Protein AF-A0A2V6HX78-F1 (afdb_monomer_lite)

Radius of gyration: 11.37 Å; chains: 1; bounding box: 30×14×29 Å

Sequence (55 aa):
MHGDDDQIVPYADAGPLSAKLLKNGTLKTYKGFPHGMPTTQADTINADLLAFIKA

Foldseek 3Di:
DEECAAPPDHPVPPQVVVQVPDPPRDGDYDYPAYPPCCPVVVVVVVVVVVVVVVD

pLDDT: mean 98.41, std 1.02, range [91.38, 98.88]

Structure (mmCIF, N/CA/C/O backbone):
data_AF-A0A2V6HX78-F1
#
_entry.id   AF-A0A2V6HX78-F1
#
loop_
_atom_site.group_PDB
_atom_site.id
_atom_site.type_symbol
_atom_site.label_atom_id
_atom_site.label_alt_id
_atom_site.label_comp_id
_atom_site.label_asym_id
_atom_site.label_entity_id
_atom_site.label_seq_id
_atom_site.pdbx_PDB_ins_code
_atom_site.Cartn_x
_atom_site.Cartn_y
_atom_site.Cartn_z
_atom_site.occupancy
_atom_site.B_iso_or_equiv
_atom_site.auth_seq_id
_atom_site.auth_comp_id
_atom_site.auth_asym_id
_atom_site.auth_atom_id
_atom_site.pdbx_PDB_model_num
ATOM 1 N N . MET A 1 1 ? -1.262 1.277 3.684 1.00 98.00 1 MET A N 1
ATOM 2 C CA . MET A 1 1 ? -0.919 0.571 2.430 1.00 98.00 1 MET A CA 1
ATOM 3 C C . MET A 1 1 ? 0.590 0.538 2.306 1.00 98.00 1 MET A C 1
ATOM 5 O O . MET A 1 1 ? 1.190 1.575 2.541 1.00 98.00 1 MET A O 1
ATOM 9 N N . HIS A 1 2 ? 1.196 -0.612 2.020 1.00 98.81 2 HIS A N 1
ATOM 10 C CA . HIS A 1 2 ? 2.647 -0.696 1.823 1.00 98.81 2 HIS A CA 1
ATOM 11 C C . HIS A 1 2 ? 3.000 -1.893 0.936 1.00 98.81 2 HIS A C 1
ATOM 13 O O . HIS A 1 2 ? 2.404 -2.961 1.101 1.00 98.81 2 HIS A O 1
ATOM 19 N N . GLY A 1 3 ? 3.941 -1.719 0.010 1.00 98.81 3 GLY A N 1
ATOM 20 C CA . GLY A 1 3 ? 4.531 -2.826 -0.740 1.00 98.81 3 GLY A CA 1
ATOM 21 C C . GLY A 1 3 ? 5.536 -3.574 0.131 1.00 98.81 3 GLY A C 1
ATOM 22 O O . GLY A 1 3 ? 6.258 -2.934 0.893 1.00 98.81 3 GLY A O 1
ATOM 23 N N . ASP A 1 4 ? 5.563 -4.905 0.087 1.00 98.50 4 ASP A N 1
ATOM 24 C CA . ASP A 1 4 ? 6.564 -5.683 0.839 1.00 98.50 4 ASP A CA 1
ATOM 25 C C . ASP A 1 4 ? 7.934 -5.764 0.138 1.00 98.50 4 ASP A C 1
ATOM 27 O O . ASP A 1 4 ? 8.916 -6.123 0.783 1.00 98.50 4 ASP A O 1
ATOM 31 N N . ASP A 1 5 ? 8.006 -5.344 -1.130 1.00 98.62 5 ASP A N 1
ATOM 32 C CA . ASP A 1 5 ? 9.229 -5.189 -1.931 1.00 98.62 5 ASP A CA 1
ATOM 33 C C . ASP A 1 5 ? 9.548 -3.703 -2.199 1.00 98.62 5 ASP A C 1
ATOM 35 O O . ASP A 1 5 ? 10.057 -3.300 -3.247 1.00 98.62 5 ASP A O 1
ATOM 39 N N . ASP A 1 6 ? 9.199 -2.841 -1.242 1.00 98.75 6 ASP A N 1
ATOM 40 C CA . ASP A 1 6 ? 9.595 -1.438 -1.263 1.00 98.75 6 ASP A CA 1
ATOM 41 C C . ASP A 1 6 ? 11.104 -1.317 -0.974 1.00 98.75 6 ASP A C 1
ATOM 43 O O . ASP A 1 6 ? 11.574 -1.579 0.133 1.00 98.75 6 ASP A O 1
ATOM 47 N N . GLN A 1 7 ? 11.864 -0.922 -1.998 1.00 98.62 7 GLN A N 1
ATOM 48 C CA . GLN A 1 7 ? 13.324 -0.769 -1.951 1.00 98.62 7 GLN A CA 1
ATOM 49 C C . GLN A 1 7 ? 13.790 0.607 -1.430 1.00 98.62 7 GLN A C 1
ATOM 51 O O . GLN A 1 7 ? 14.991 0.859 -1.364 1.00 98.62 7 GLN A O 1
ATOM 56 N N . ILE A 1 8 ? 12.870 1.518 -1.097 1.00 98.81 8 ILE A N 1
ATOM 57 C CA . ILE A 1 8 ? 13.178 2.874 -0.611 1.00 98.81 8 ILE A CA 1
ATOM 58 C C . ILE A 1 8 ? 12.815 3.006 0.866 1.00 98.81 8 ILE A C 1
ATOM 60 O O . ILE A 1 8 ? 13.613 3.497 1.664 1.00 98.81 8 ILE A O 1
ATOM 64 N N . VAL A 1 9 ? 11.619 2.554 1.236 1.00 98.62 9 VAL A N 1
ATOM 65 C CA . VAL A 1 9 ? 11.116 2.558 2.608 1.00 98.6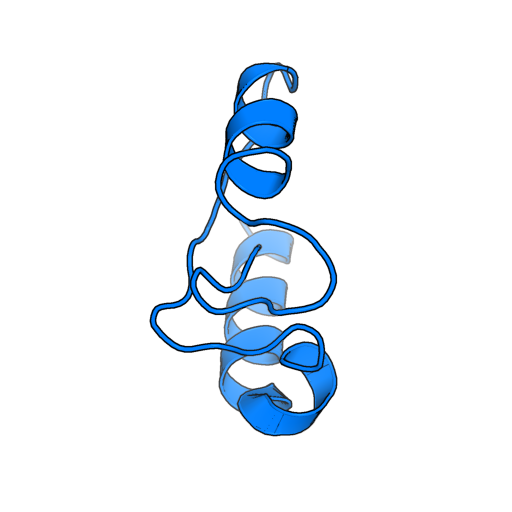2 9 VAL A CA 1
ATOM 66 C C . VAL A 1 9 ? 10.981 1.104 3.071 1.00 98.62 9 VAL A C 1
ATOM 68 O O . VAL A 1 9 ? 10.138 0.383 2.546 1.00 98.62 9 VAL A O 1
ATOM 71 N N . PRO A 1 10 ? 11.775 0.635 4.051 1.00 98.56 10 PRO A N 1
ATOM 72 C CA . PRO A 1 10 ? 11.747 -0.764 4.469 1.00 98.56 10 PRO A CA 1
ATOM 73 C C . PRO A 1 10 ? 10.382 -1.186 5.023 1.00 98.56 10 PRO A C 1
ATOM 75 O O . PRO A 1 10 ? 9.950 -0.693 6.065 1.00 98.56 10 PRO A O 1
ATOM 78 N N . TYR A 1 11 ? 9.723 -2.155 4.377 1.00 98.75 11 TYR A N 1
ATOM 79 C CA . TYR A 1 11 ? 8.395 -2.622 4.795 1.00 98.75 11 TYR A CA 1
ATOM 80 C C . TYR A 1 11 ? 8.353 -3.018 6.271 1.00 98.75 11 TYR A C 1
ATOM 82 O O . TYR A 1 11 ? 7.507 -2.516 7.001 1.00 98.75 11 TYR A O 1
ATOM 90 N N . ALA A 1 12 ? 9.273 -3.874 6.728 1.00 98.19 12 ALA A N 1
ATOM 91 C CA . ALA A 1 12 ? 9.251 -4.414 8.089 1.00 98.19 12 ALA A CA 1
ATOM 92 C C . ALA A 1 12 ? 9.405 -3.342 9.187 1.00 98.19 12 ALA A C 1
ATOM 94 O O . ALA A 1 12 ? 8.891 -3.540 10.287 1.00 98.19 12 ALA A O 1
ATOM 95 N N . ASP A 1 13 ? 10.062 -2.220 8.876 1.00 98.56 13 ASP A N 1
ATOM 96 C CA . ASP A 1 13 ? 10.370 -1.137 9.823 1.00 98.56 13 ASP A CA 1
ATOM 97 C C . ASP A 1 13 ? 9.500 0.120 9.610 1.00 98.56 13 ASP A C 1
ATOM 99 O O . ASP A 1 13 ? 9.716 1.159 10.226 1.00 98.56 13 ASP A O 1
ATOM 103 N N . ALA A 1 14 ? 8.486 0.038 8.743 1.00 98.75 14 ALA A N 1
ATOM 104 C CA . ALA A 1 14 ? 7.578 1.144 8.454 1.00 98.75 14 ALA A CA 1
ATOM 105 C C . ALA A 1 14 ? 6.111 0.708 8.574 1.00 98.75 14 ALA A C 1
ATOM 107 O O . ALA A 1 14 ? 5.526 0.797 9.655 1.00 98.75 14 ALA A O 1
ATOM 108 N N . GLY A 1 15 ? 5.511 0.202 7.490 1.00 98.56 15 GLY A N 1
ATOM 109 C CA . GLY A 1 15 ? 4.072 -0.084 7.389 1.00 98.56 15 GLY A CA 1
ATOM 110 C C . GLY A 1 15 ? 3.461 -0.823 8.598 1.00 98.56 15 GLY A C 1
ATOM 111 O O . GLY A 1 15 ? 2.518 -0.297 9.201 1.00 98.56 15 GLY A O 1
ATOM 112 N N . PRO A 1 16 ? 3.976 -2.004 8.997 1.00 98.62 16 PRO A N 1
ATOM 113 C CA . PRO A 1 16 ? 3.516 -2.757 10.165 1.00 98.62 16 PRO A CA 1
ATOM 114 C C . PRO A 1 16 ? 3.663 -1.997 11.485 1.00 98.62 16 PRO A C 1
ATOM 116 O O . PRO A 1 16 ? 2.759 -2.055 12.320 1.00 98.62 16 PRO A O 1
ATOM 119 N N . LEU A 1 17 ? 4.760 -1.257 11.677 1.00 98.62 17 LEU A N 1
ATOM 120 C CA . LEU A 1 17 ? 4.985 -0.491 12.904 1.00 98.62 17 LEU A CA 1
ATOM 121 C C . LEU A 1 17 ? 4.037 0.706 12.992 1.00 98.62 17 LEU A C 1
ATOM 123 O O . LEU A 1 17 ? 3.403 0.899 14.028 1.00 98.62 17 LEU A O 1
ATOM 127 N N . SER A 1 18 ? 3.853 1.457 11.903 1.00 98.75 18 SER A N 1
ATOM 128 C CA . SER A 1 18 ? 2.871 2.546 11.854 1.00 98.75 18 SER A CA 1
ATOM 129 C C . SER A 1 18 ? 1.459 2.040 12.152 1.00 98.75 18 SER A C 1
ATOM 131 O O . SER A 1 18 ? 0.750 2.634 12.961 1.00 98.75 18 SER A O 1
ATOM 133 N N . ALA A 1 19 ? 1.058 0.911 11.558 1.00 98.44 19 ALA A N 1
ATOM 134 C CA . ALA A 1 19 ? -0.256 0.321 11.801 1.00 98.44 19 ALA A CA 1
ATOM 135 C C . ALA A 1 19 ? -0.442 -0.137 13.253 1.00 98.44 19 ALA A C 1
ATOM 137 O O . ALA A 1 19 ? -1.516 0.062 13.813 1.00 98.44 19 ALA A O 1
ATOM 138 N N . LYS A 1 20 ? 0.608 -0.679 13.884 1.00 98.06 20 LYS A N 1
ATOM 139 C CA . LYS A 1 20 ? 0.602 -1.066 15.302 1.00 98.06 20 LYS A CA 1
ATOM 140 C C . LYS A 1 20 ? 0.438 0.131 16.248 1.00 98.06 20 LYS A C 1
ATOM 142 O O . LYS A 1 20 ? -0.138 -0.025 17.321 1.00 98.06 20 LYS A O 1
ATOM 147 N N . LEU A 1 21 ? 0.962 1.303 15.883 1.00 98.56 21 LEU A N 1
ATOM 148 C CA . LEU A 1 21 ? 0.883 2.515 16.710 1.00 98.56 21 LEU A CA 1
ATOM 149 C C . LEU A 1 21 ? -0.479 3.221 16.621 1.00 98.56 21 LEU A C 1
ATOM 151 O O . LEU A 1 21 ? -0.880 3.917 17.555 1.00 98.56 21 LEU A O 1
ATOM 155 N N . LEU A 1 22 ? -1.199 3.067 15.510 1.00 98.19 22 LEU A N 1
ATOM 156 C CA . LEU A 1 22 ? -2.494 3.710 15.296 1.00 98.19 22 LEU A CA 1
ATOM 157 C C . LEU A 1 22 ? -3.618 2.947 16.011 1.00 98.19 22 LEU A C 1
ATOM 159 O O . LEU A 1 22 ? -3.850 1.775 15.734 1.00 98.19 22 LEU A O 1
ATOM 163 N N . LYS A 1 23 ? -4.397 3.641 16.857 1.00 98.31 23 LYS A N 1
ATOM 164 C CA . LYS A 1 23 ? -5.538 3.051 17.598 1.00 98.31 23 LYS A CA 1
ATOM 165 C C . LYS A 1 23 ? -6.560 2.349 16.695 1.00 98.31 23 LYS A C 1
ATOM 167 O O . LYS A 1 23 ? -7.087 1.314 17.075 1.00 98.31 23 LYS A O 1
ATOM 172 N N . ASN A 1 24 ? -6.805 2.919 15.514 1.00 97.25 24 ASN A N 1
ATOM 173 C CA . ASN A 1 24 ? -7.731 2.403 14.501 1.00 97.25 24 ASN A CA 1
ATOM 174 C C . ASN A 1 24 ? -6.999 2.167 13.164 1.00 97.25 24 ASN A C 1
ATOM 176 O O . ASN A 1 24 ? -7.533 2.442 12.091 1.00 97.25 24 ASN A O 1
ATOM 180 N N . GLY A 1 25 ? -5.728 1.758 13.221 1.00 97.31 25 GLY A N 1
ATOM 181 C CA . GLY A 1 25 ? -4.918 1.518 12.030 1.00 97.31 25 GLY A CA 1
ATOM 182 C C . GLY A 1 25 ? -5.348 0.258 11.283 1.00 97.31 25 GLY A C 1
ATOM 183 O O . GLY A 1 25 ? -5.504 -0.799 11.885 1.00 97.31 25 GLY A O 1
ATOM 184 N N . THR A 1 26 ? -5.475 0.348 9.958 1.00 97.44 26 THR A N 1
ATOM 185 C CA . THR A 1 26 ? -5.587 -0.823 9.075 1.00 97.44 26 THR A CA 1
ATOM 186 C C . THR A 1 26 ? -4.415 -0.827 8.101 1.00 97.44 26 THR A C 1
ATOM 188 O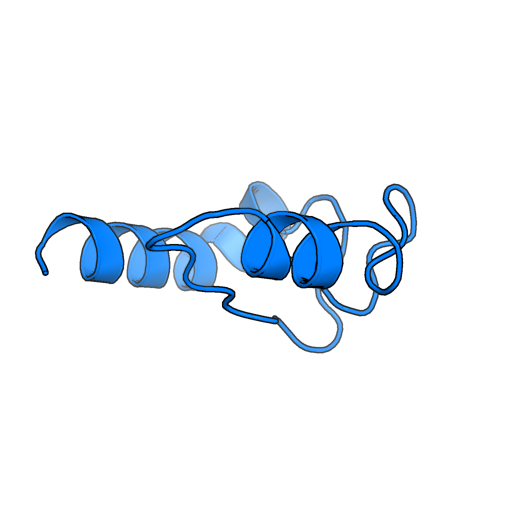 O . THR A 1 26 ? -4.179 0.156 7.395 1.00 97.44 26 THR A O 1
ATOM 191 N N . LEU A 1 27 ? -3.674 -1.935 8.045 1.00 98.50 27 LEU A N 1
ATOM 192 C CA . LEU A 1 27 ? -2.617 -2.135 7.057 1.00 98.50 27 LEU A CA 1
ATOM 193 C C . LEU A 1 27 ? -3.090 -3.077 5.957 1.00 98.50 27 LEU A C 1
ATOM 195 O O . LEU A 1 27 ? -3.472 -4.211 6.225 1.00 98.50 27 LEU A O 1
ATOM 199 N N . LYS A 1 28 ? -2.976 -2.615 4.712 1.00 98.69 28 LYS A N 1
ATOM 200 C CA . LYS A 1 28 ? -3.023 -3.464 3.523 1.00 98.69 28 LYS A CA 1
ATOM 201 C C . LYS A 1 28 ? -1.620 -3.599 2.937 1.00 98.69 28 LYS A C 1
ATOM 203 O O . LYS A 1 28 ? -1.013 -2.582 2.582 1.00 98.69 28 LYS A O 1
ATOM 208 N N . THR A 1 29 ? -1.130 -4.832 2.875 1.00 98.75 29 THR A N 1
ATOM 209 C CA . THR A 1 29 ? 0.179 -5.188 2.312 1.00 98.75 29 THR A CA 1
ATOM 210 C C . THR A 1 29 ? 0.013 -5.668 0.882 1.00 98.75 29 THR A C 1
ATOM 212 O O . THR A 1 29 ? -0.895 -6.449 0.597 1.00 98.75 29 THR A O 1
ATOM 215 N N . TYR A 1 30 ? 0.893 -5.212 -0.004 1.00 98.75 30 TYR A N 1
ATOM 216 C CA . TYR A 1 30 ? 0.882 -5.572 -1.416 1.00 98.75 30 TYR A CA 1
ATOM 217 C C . TYR A 1 30 ? 2.159 -6.332 -1.764 1.00 98.75 30 TYR A C 1
ATOM 219 O O . TYR A 1 30 ? 3.258 -5.784 -1.681 1.00 98.75 30 TYR A O 1
ATOM 227 N N . LYS A 1 31 ? 2.002 -7.604 -2.138 1.00 98.62 31 LYS A N 1
ATOM 228 C CA . LYS A 1 31 ? 3.126 -8.498 -2.420 1.00 98.62 31 LYS A CA 1
ATOM 229 C C . LYS A 1 31 ? 3.849 -8.100 -3.708 1.00 98.62 31 LYS A C 1
ATOM 231 O O . LYS A 1 31 ? 3.217 -8.045 -4.760 1.00 98.62 31 LYS A O 1
ATOM 236 N N . GLY A 1 32 ? 5.157 -7.873 -3.632 1.00 98.56 32 GLY A N 1
ATOM 237 C CA . GLY A 1 32 ? 6.025 -7.514 -4.755 1.00 98.56 32 GLY A CA 1
ATOM 238 C C . GLY A 1 32 ? 5.827 -6.091 -5.283 1.00 98.56 32 GLY A C 1
ATOM 239 O O . GLY A 1 32 ? 6.276 -5.779 -6.383 1.00 98.56 32 GLY A O 1
ATOM 240 N N . PHE A 1 33 ? 5.094 -5.234 -4.565 1.00 98.75 33 PHE A N 1
ATOM 241 C CA . PHE A 1 33 ? 4.843 -3.866 -5.022 1.00 98.75 33 PHE A CA 1
ATOM 242 C C . PHE A 1 33 ? 6.021 -2.950 -4.648 1.00 98.75 33 PHE A C 1
ATOM 244 O O . PHE A 1 33 ? 6.498 -3.030 -3.515 1.00 98.75 33 PHE A O 1
ATOM 251 N N . PRO A 1 34 ? 6.463 -2.056 -5.558 1.00 98.81 34 PRO A N 1
ATOM 252 C CA . PRO A 1 34 ? 7.573 -1.142 -5.302 1.00 98.81 34 PRO A CA 1
ATOM 253 C C . PRO A 1 34 ? 7.118 0.092 -4.511 1.00 98.81 34 PRO A C 1
ATOM 255 O O . PRO A 1 34 ? 5.922 0.357 -4.388 1.00 98.81 34 PRO A O 1
ATOM 258 N N . HIS A 1 35 ? 8.070 0.941 -4.108 1.00 98.88 35 HIS A N 1
ATOM 259 C CA . HIS A 1 35 ? 7.775 2.246 -3.498 1.00 98.88 35 HIS A CA 1
ATOM 260 C C . HIS A 1 35 ? 6.800 3.092 -4.338 1.00 98.88 35 HIS A C 1
ATOM 262 O O . HIS A 1 35 ? 5.827 3.658 -3.844 1.00 98.88 35 HIS A O 1
ATOM 268 N N . GLY A 1 36 ? 7.027 3.122 -5.656 1.00 98.69 36 GLY A N 1
ATOM 269 C CA . GLY A 1 36 ? 6.217 3.860 -6.627 1.00 98.69 36 GLY A CA 1
ATOM 270 C C . GLY A 1 36 ? 4.877 3.208 -6.991 1.00 98.69 36 GLY A C 1
ATOM 271 O O . GLY A 1 36 ? 4.301 3.567 -8.020 1.00 98.69 36 GLY A O 1
ATOM 272 N N . MET A 1 37 ? 4.376 2.257 -6.192 1.00 98.75 37 MET A N 1
ATOM 273 C CA . MET A 1 37 ? 3.132 1.526 -6.464 1.00 98.75 37 MET A CA 1
ATOM 274 C C . MET A 1 37 ? 1.886 2.384 -6.741 1.00 98.75 37 MET A C 1
ATOM 276 O O . MET A 1 37 ? 1.070 1.922 -7.538 1.00 98.75 37 MET A O 1
ATOM 280 N N . PRO A 1 38 ? 1.705 3.612 -6.201 1.00 98.75 38 PRO A N 1
ATOM 281 C CA . PRO A 1 38 ? 0.558 4.440 -6.582 1.00 98.75 38 PRO A CA 1
ATOM 282 C C . PRO A 1 38 ? 0.540 4.810 -8.071 1.00 98.75 38 PRO A C 1
ATOM 284 O O . PRO A 1 38 ? -0.529 5.051 -8.620 1.00 98.75 38 PRO A O 1
ATOM 287 N N . THR A 1 39 ? 1.704 4.824 -8.727 1.00 98.81 39 THR A N 1
ATOM 288 C CA . THR A 1 39 ? 1.829 5.098 -10.164 1.00 98.81 39 THR A CA 1
ATOM 289 C C . THR A 1 39 ? 1.867 3.807 -10.973 1.00 98.81 39 THR A C 1
ATOM 291 O O . THR A 1 39 ? 1.118 3.665 -11.933 1.00 98.81 39 THR A O 1
ATOM 294 N N . THR A 1 40 ? 2.731 2.852 -10.605 1.00 98.75 40 THR A N 1
ATOM 295 C CA . THR A 1 40 ? 2.935 1.636 -11.413 1.00 98.75 40 THR A CA 1
ATOM 296 C C . THR A 1 40 ? 1.783 0.644 -11.306 1.00 98.75 40 THR A C 1
ATOM 298 O O . THR A 1 40 ? 1.571 -0.099 -12.254 1.00 98.75 40 THR A O 1
ATOM 301 N N . GLN A 1 41 ? 1.040 0.657 -10.192 1.00 98.69 41 GLN A N 1
ATOM 302 C CA . GLN A 1 41 ? -0.095 -0.232 -9.910 1.00 98.69 41 GLN A CA 1
ATOM 303 C C . GLN A 1 41 ? -1.382 0.546 -9.602 1.00 98.69 41 GLN A C 1
ATOM 305 O O . GLN A 1 41 ? -2.203 0.122 -8.783 1.00 98.69 41 GLN A O 1
ATOM 310 N N . ALA A 1 42 ? -1.553 1.695 -10.265 1.00 98.81 42 ALA A N 1
ATOM 311 C CA . ALA A 1 42 ? -2.599 2.679 -9.989 1.00 98.81 42 ALA A CA 1
ATOM 312 C C . ALA A 1 42 ? -4.006 2.075 -9.895 1.00 98.81 42 ALA A C 1
ATOM 314 O O . ALA A 1 42 ? -4.726 2.385 -8.954 1.00 98.81 42 ALA A O 1
ATOM 315 N N . ASP A 1 43 ? -4.392 1.173 -10.801 1.00 98.81 43 ASP A N 1
ATOM 316 C CA . ASP A 1 43 ? -5.740 0.588 -10.808 1.00 98.81 43 ASP A CA 1
ATOM 317 C C . ASP A 1 43 ? -6.071 -0.147 -9.503 1.00 98.81 43 ASP A C 1
ATOM 319 O O . ASP A 1 43 ? -7.133 0.060 -8.915 1.00 98.81 43 ASP A O 1
ATOM 323 N N . THR A 1 44 ? -5.131 -0.955 -9.003 1.00 98.81 44 THR A N 1
ATOM 324 C CA . THR A 1 44 ? -5.302 -1.695 -7.741 1.00 98.81 44 THR A CA 1
ATOM 325 C C . THR A 1 44 ? -5.348 -0.731 -6.558 1.00 98.81 44 THR A C 1
ATOM 327 O O . THR A 1 44 ? -6.223 -0.824 -5.698 1.00 98.81 44 THR A O 1
ATOM 330 N N . ILE A 1 45 ? -4.426 0.233 -6.538 1.00 98.81 45 ILE A N 1
ATOM 331 C CA . ILE A 1 45 ? -4.298 1.207 -5.451 1.00 98.81 45 ILE A CA 1
ATOM 332 C C . ILE A 1 45 ? -5.528 2.109 -5.363 1.00 98.81 45 ILE A C 1
ATOM 334 O O . ILE A 1 45 ? -6.067 2.312 -4.276 1.00 98.81 45 ILE A O 1
ATOM 338 N N . ASN A 1 46 ? -6.000 2.613 -6.499 1.00 98.88 46 ASN A N 1
ATOM 339 C CA . ASN A 1 46 ? -7.162 3.486 -6.580 1.00 98.88 46 ASN A CA 1
ATOM 340 C C . ASN A 1 46 ? -8.441 2.753 -6.165 1.00 98.88 46 ASN A C 1
ATOM 342 O O . ASN A 1 46 ? -9.247 3.316 -5.422 1.00 98.88 46 ASN A O 1
ATOM 346 N N . ALA A 1 47 ? -8.622 1.499 -6.594 1.00 98.81 47 ALA A N 1
ATOM 347 C CA . ALA A 1 47 ? -9.772 0.692 -6.195 1.00 98.81 47 ALA A CA 1
ATOM 348 C C . ALA A 1 47 ? -9.807 0.462 -4.674 1.00 98.81 47 ALA A C 1
ATOM 350 O O . ALA A 1 47 ? -10.845 0.657 -4.038 1.00 98.81 47 ALA A O 1
ATOM 351 N N . ASP A 1 48 ? -8.664 0.116 -4.082 1.00 98.62 48 ASP A N 1
ATOM 352 C CA . ASP A 1 48 ? -8.553 -0.145 -2.647 1.00 98.62 48 ASP A CA 1
ATOM 353 C C . ASP A 1 48 ? -8.720 1.115 -1.793 1.00 98.62 48 ASP A C 1
ATOM 355 O O . ASP A 1 48 ? -9.383 1.077 -0.753 1.00 98.62 48 ASP A O 1
ATOM 359 N N . LEU A 1 49 ? -8.172 2.249 -2.239 1.00 98.69 49 LEU A N 1
ATOM 360 C CA . LEU A 1 49 ? -8.387 3.541 -1.587 1.00 98.69 49 LEU A CA 1
ATOM 361 C C . LEU A 1 49 ? -9.863 3.944 -1.619 1.00 98.69 49 LEU A C 1
ATOM 363 O O . LEU A 1 49 ? -10.408 4.357 -0.595 1.00 98.69 49 LEU A O 1
ATOM 367 N N . LEU A 1 50 ? -10.531 3.790 -2.765 1.00 98.69 50 LEU A N 1
ATOM 368 C CA . LEU A 1 50 ? -11.954 4.101 -2.886 1.00 98.69 50 LEU A CA 1
ATOM 369 C C . LEU A 1 50 ? -12.811 3.210 -1.978 1.00 98.69 50 LEU A C 1
ATOM 371 O O . LEU 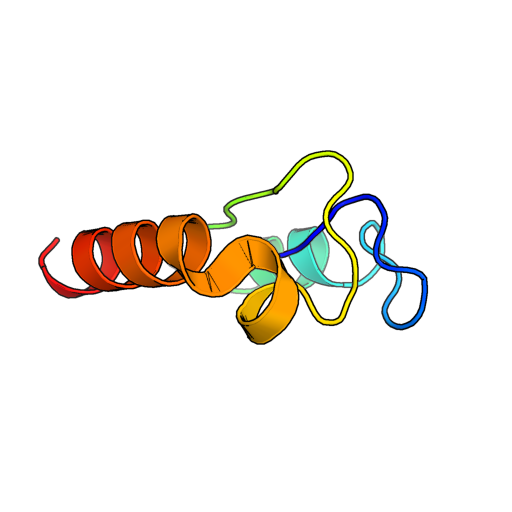A 1 50 ? -13.762 3.701 -1.370 1.00 98.69 50 LEU A O 1
ATOM 375 N N . ALA A 1 51 ? -12.478 1.921 -1.879 1.00 98.62 51 ALA A N 1
ATOM 376 C CA . ALA A 1 51 ? -13.159 0.994 -0.982 1.00 98.62 51 ALA A CA 1
ATOM 377 C C . ALA A 1 51 ? -12.982 1.395 0.490 1.00 98.62 51 ALA A C 1
ATOM 379 O O . ALA A 1 51 ? -13.958 1.400 1.234 1.00 98.62 51 ALA A O 1
ATOM 380 N N . PHE A 1 52 ? -11.770 1.790 0.894 1.00 98.25 52 PHE A N 1
ATOM 381 C CA . PHE A 1 52 ? -11.493 2.252 2.256 1.00 98.25 52 PHE A CA 1
ATOM 382 C C . PHE A 1 52 ? -12.269 3.527 2.621 1.00 98.25 52 PHE A C 1
ATOM 384 O O . PHE A 1 52 ? -12.803 3.619 3.718 1.00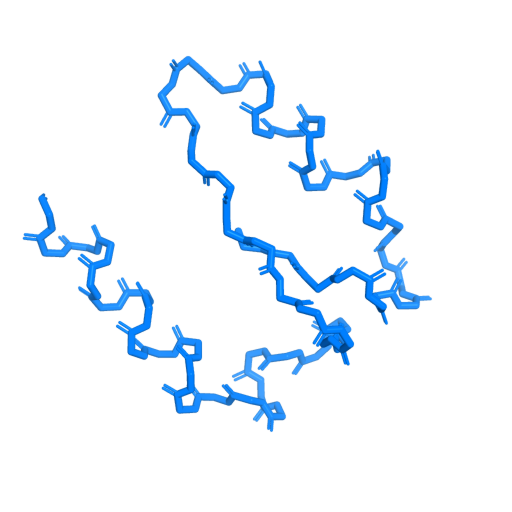 98.25 52 PHE A O 1
ATOM 391 N N . ILE A 1 53 ? -12.363 4.499 1.707 1.00 98.38 53 ILE A N 1
ATOM 392 C CA . ILE A 1 53 ? -13.039 5.787 1.959 1.00 98.38 53 ILE A CA 1
ATOM 393 C C . ILE A 1 53 ? -14.560 5.636 2.108 1.00 98.38 53 ILE A C 1
ATOM 395 O O . ILE A 1 53 ? -15.192 6.431 2.797 1.00 98.38 53 ILE A O 1
ATOM 399 N N . LYS A 1 54 ? -15.161 4.650 1.437 1.00 98.00 54 LYS A N 1
ATOM 400 C CA . LYS A 1 54 ? -16.614 4.416 1.454 1.00 98.00 54 LYS A CA 1
ATOM 401 C C . LYS A 1 54 ? -17.104 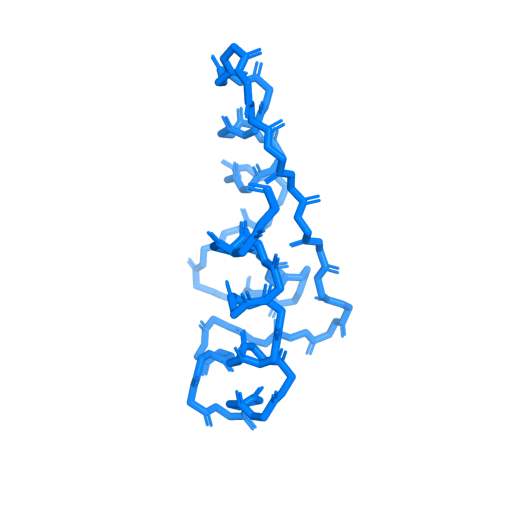3.569 2.637 1.00 98.00 54 LYS A C 1
ATOM 403 O O . LYS A 1 54 ? -18.314 3.370 2.734 1.00 98.00 54 LYS A O 1
ATOM 408 N N . ALA A 1 55 ? -16.190 3.021 3.436 1.00 91.38 5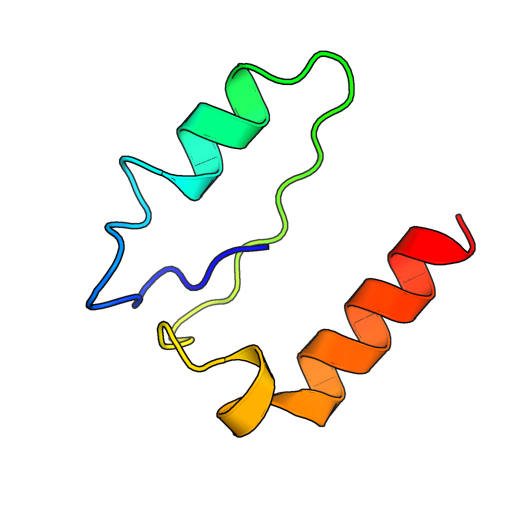5 ALA A N 1
ATOM 409 C CA . ALA A 1 55 ? -16.487 2.082 4.517 1.00 91.38 55 ALA A CA 1
ATOM 410 C C . ALA A 1 55 ? -17.051 2.755 5.777 1.00 91.38 55 ALA A C 1
ATOM 412 O O . ALA A 1 55 ? -16.778 3.958 5.996 1.00 91.38 55 ALA A O 1
#

Secondary structure (DSSP, 8-state):
-EETT-SSS-GGGSHHHHHHHSTT----EETT--TTHHHHTHHHHHHHHHHHHT-